Protein AF-A0A349QZC9-F1 (afdb_monomer)

pLDDT: mean 73.52, std 18.57, range [36.75, 97.38]

Nearest PDB structures (foldseek):
  8h11-assembly1_C  TM=6.383E-01  e=8.554E+00  Severe acute respiratory syndrome coronavirus
  8epq-assembly1_C  TM=6.426E-01  e=9.597E+00  Severe acute respiratory syndrome coronavirus 2
  7yd2-assembly1_B  TM=3.261E-01  e=9.597E+00  Hansschlegelia zhihuaiae

Secondary structure (DSSP, 8-state):
-----------------------------EEEEEEEEEE---TTSS-----SS----SSEEEEEEEEEEEEEETTEEEEEEEEESHHHHTTSSBP-SS-TT-TT-B--EEEEEEEEEEETTEEEEEEEEPPPBTTB-SSGGG------

Sequence (148 aa):
MKRLLTTIILSTFLIKTATCQEETKEKGIEISGSVDTYWKYDFQNKPNINTYFTEDNNSVSIGMVDLAVKKKFKKASFVGELSFGPRGQYRSIMNGDGQAGDDKNSFHIQNLYVGYDLTEKLNLTAGFMGTFVGFEVISPTYNFHYST

Structure (mmCIF, N/CA/C/O backbone):
data_AF-A0A349QZC9-F1
#
_entry.id   AF-A0A349QZC9-F1
#
loop_
_atom_site.group_PDB
_atom_site.id
_atom_site.type_symbol
_atom_site.label_atom_id
_atom_site.label_alt_id
_atom_site.label_comp_id
_atom_site.label_asym_id
_atom_site.label_entity_id
_atom_site.label_seq_id
_atom_site.pdbx_PDB_ins_code
_atom_site.Cartn_x
_atom_site.Cartn_y
_atom_site.Cartn_z
_atom_site.occupancy
_atom_site.B_iso_or_equiv
_atom_site.auth_seq_id
_atom_site.auth_comp_id
_atom_site.auth_asym_id
_atom_site.auth_atom_id
_atom_site.pdbx_PDB_model_num
ATOM 1 N N . MET A 1 1 ? 6.768 -24.172 -48.458 1.00 39.38 1 MET A N 1
ATOM 2 C CA . MET A 1 1 ? 7.251 -24.615 -47.131 1.00 39.38 1 MET A CA 1
ATOM 3 C C . MET A 1 1 ? 6.517 -23.820 -46.067 1.00 39.38 1 MET A C 1
ATOM 5 O O . MET A 1 1 ? 6.379 -22.615 -46.207 1.00 39.38 1 MET A O 1
ATOM 9 N N . LYS A 1 2 ? 5.955 -24.536 -45.094 1.00 42.03 2 LYS A N 1
ATOM 10 C CA . LYS A 1 2 ? 5.014 -24.080 -44.065 1.00 42.03 2 LYS A CA 1
ATOM 11 C C . LYS A 1 2 ? 5.686 -23.143 -43.054 1.00 42.03 2 LYS A C 1
ATOM 13 O O . LYS A 1 2 ? 6.729 -23.516 -42.533 1.00 42.03 2 LYS A O 1
ATOM 18 N N . ARG A 1 3 ? 5.046 -22.018 -42.727 1.00 41.22 3 ARG A N 1
ATOM 19 C CA . ARG A 1 3 ? 5.125 -21.311 -41.427 1.00 41.22 3 ARG A CA 1
ATOM 20 C C . ARG A 1 3 ? 3.794 -20.570 -41.220 1.00 41.22 3 ARG A C 1
ATOM 22 O O . ARG A 1 3 ? 3.690 -19.390 -41.506 1.00 41.22 3 ARG A O 1
ATOM 29 N N . LEU A 1 4 ? 2.665 -21.278 -41.176 1.00 41.16 4 LEU A N 1
ATOM 30 C CA . LEU A 1 4 ? 1.969 -21.681 -39.946 1.00 41.16 4 LEU A CA 1
ATOM 31 C C . LEU A 1 4 ? 2.326 -20.879 -38.676 1.00 41.16 4 LEU A C 1
ATOM 33 O O . LEU A 1 4 ? 3.422 -21.020 -38.149 1.00 41.16 4 LEU A O 1
ATOM 37 N N . LEU A 1 5 ? 1.296 -20.174 -38.195 1.00 44.56 5 LEU A N 1
ATOM 38 C CA . LEU A 1 5 ? 0.913 -19.920 -36.803 1.00 44.56 5 LEU A CA 1
ATOM 39 C C . LEU A 1 5 ? 1.845 -19.105 -35.895 1.00 44.56 5 LEU A C 1
ATOM 41 O O . LEU A 1 5 ? 2.785 -19.653 -35.334 1.00 44.56 5 LEU A O 1
ATOM 45 N N . THR A 1 6 ? 1.375 -17.900 -35.541 1.00 39.28 6 THR A N 1
ATOM 46 C CA . THR A 1 6 ? 1.304 -17.502 -34.122 1.00 39.28 6 THR A CA 1
ATOM 47 C C . THR A 1 6 ? 0.125 -16.549 -33.881 1.00 39.28 6 THR A C 1
ATOM 49 O O . THR A 1 6 ? 0.270 -15.333 -33.825 1.00 39.28 6 THR A O 1
ATOM 52 N N . THR A 1 7 ? -1.082 -17.102 -33.761 1.00 44.44 7 THR A N 1
ATOM 53 C CA . THR A 1 7 ? -2.233 -16.395 -33.180 1.00 44.44 7 THR A CA 1
ATOM 54 C C . THR A 1 7 ? -2.107 -16.505 -31.662 1.00 44.44 7 THR A C 1
ATOM 56 O O . THR A 1 7 ? -2.298 -17.586 -31.109 1.00 44.44 7 THR A O 1
ATOM 59 N N . ILE A 1 8 ? -1.734 -15.418 -30.985 1.00 47.91 8 ILE A N 1
ATOM 60 C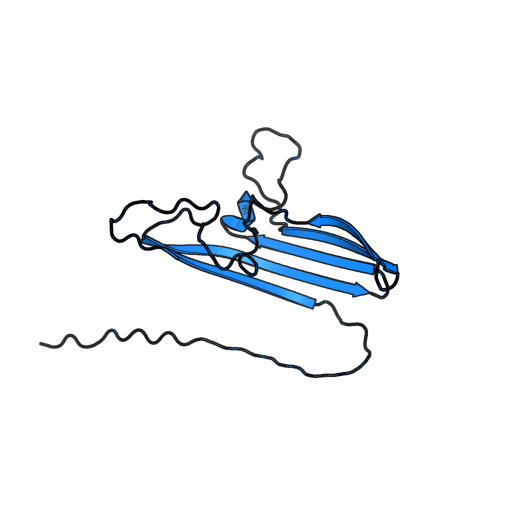 CA . ILE A 1 8 ? -1.702 -15.360 -29.517 1.00 47.91 8 ILE A CA 1
ATOM 61 C C . ILE A 1 8 ? -3.144 -15.176 -29.034 1.00 47.91 8 ILE A C 1
ATOM 63 O O . ILE A 1 8 ? -3.708 -14.088 -29.120 1.00 47.91 8 ILE A O 1
ATOM 67 N N . ILE A 1 9 ? -3.757 -16.264 -28.569 1.00 44.28 9 ILE A N 1
ATOM 68 C CA . ILE A 1 9 ? -5.040 -16.246 -27.861 1.00 44.28 9 ILE A CA 1
ATOM 69 C C . ILE A 1 9 ? -4.725 -15.968 -26.389 1.00 44.28 9 ILE A C 1
ATOM 71 O O . ILE A 1 9 ? -4.256 -16.847 -25.671 1.00 44.28 9 ILE A O 1
ATOM 75 N N . LEU A 1 10 ? -4.950 -14.730 -25.951 1.00 42.75 10 LEU A N 1
ATOM 76 C CA . LEU A 1 10 ? -4.861 -14.331 -24.548 1.00 42.75 10 LEU A CA 1
ATOM 77 C C . LEU A 1 10 ? -6.149 -14.772 -23.834 1.00 42.75 10 LEU A C 1
ATOM 79 O O . LEU A 1 10 ? -7.163 -14.079 -23.878 1.00 42.75 10 LEU A O 1
ATOM 83 N N . SER A 1 11 ? -6.140 -15.959 -23.226 1.00 41.97 11 SER A N 1
ATOM 84 C CA . SER A 1 11 ? -7.255 -16.444 -22.408 1.00 41.97 11 SER A CA 1
ATOM 85 C C . SER A 1 11 ? -7.275 -15.710 -21.064 1.00 41.97 11 SER A C 1
ATOM 87 O O . SER A 1 11 ? -6.425 -15.952 -20.207 1.00 41.97 11 SER A O 1
ATOM 89 N N . THR A 1 12 ? -8.241 -14.818 -20.865 1.00 41.16 12 THR A N 1
ATOM 90 C CA . THR A 1 12 ? -8.499 -14.173 -19.574 1.00 41.16 12 THR A CA 1
ATOM 91 C C . THR A 1 12 ? -9.175 -15.166 -18.627 1.00 41.16 12 THR A C 1
ATOM 93 O O . THR A 1 12 ? -10.295 -15.619 -18.855 1.00 41.16 12 THR A O 1
ATOM 96 N N . PHE A 1 13 ? -8.488 -15.529 -17.544 1.00 40.25 13 PHE A N 1
ATOM 97 C CA . PHE A 1 13 ? -9.056 -16.355 -16.481 1.00 40.25 13 PHE A CA 1
ATOM 98 C C . PHE A 1 13 ? -9.890 -15.452 -15.558 1.00 40.25 13 PHE A C 1
ATOM 100 O O . PHE A 1 13 ? -9.364 -14.810 -14.651 1.00 40.25 13 PHE A O 1
ATOM 107 N N . LEU A 1 14 ? -11.195 -15.336 -15.824 1.00 36.75 14 LEU A N 1
ATOM 108 C CA . LEU A 1 14 ? -12.128 -14.594 -14.971 1.00 36.75 14 LEU A CA 1
ATOM 109 C C . LEU A 1 14 ? -12.690 -15.534 -13.891 1.00 36.75 14 LEU A C 1
ATOM 111 O O . LEU A 1 14 ? -13.714 -16.184 -14.091 1.00 36.75 14 LEU A O 1
ATOM 115 N N . ILE A 1 15 ? -12.039 -15.612 -12.729 1.00 46.59 15 ILE A N 1
ATOM 116 C CA . ILE A 1 15 ? -12.645 -16.246 -11.548 1.00 46.59 15 ILE A CA 1
ATOM 117 C C . ILE A 1 15 ? -13.478 -15.178 -10.834 1.00 46.59 15 ILE A C 1
ATOM 119 O O . ILE A 1 15 ? -12.972 -14.427 -10.005 1.00 46.59 15 ILE A O 1
ATOM 123 N N . LYS A 1 16 ? -14.770 -15.087 -11.166 1.00 40.94 16 LYS A N 1
ATOM 124 C CA . LYS A 1 16 ? -15.750 -14.384 -10.326 1.00 40.94 16 LYS A CA 1
ATOM 125 C C . LYS A 1 16 ? -16.388 -15.388 -9.372 1.00 40.94 16 LYS A C 1
ATOM 127 O O . LYS A 1 16 ? -17.359 -16.049 -9.727 1.00 40.94 16 LYS A O 1
ATOM 132 N N . THR A 1 17 ? -15.883 -15.482 -8.148 1.00 43.12 17 THR A N 1
ATOM 133 C CA . THR A 1 17 ? -16.632 -16.081 -7.038 1.00 43.12 17 THR A CA 1
ATOM 134 C C . THR A 1 17 ? -17.535 -15.010 -6.431 1.00 43.12 17 THR A C 1
ATOM 136 O O . THR A 1 17 ? -17.143 -14.259 -5.543 1.00 43.12 17 THR A O 1
ATOM 139 N N . ALA A 1 18 ? -18.761 -14.903 -6.942 1.00 39.84 18 ALA A N 1
ATOM 140 C CA . ALA A 1 18 ? -19.810 -14.127 -6.291 1.00 39.84 18 ALA A CA 1
ATOM 141 C C . ALA A 1 18 ? -20.513 -15.023 -5.262 1.00 39.84 18 ALA A C 1
ATOM 143 O O . ALA A 1 18 ? -21.381 -15.816 -5.616 1.00 39.84 18 ALA A O 1
ATOM 144 N N . THR A 1 19 ? -20.146 -14.909 -3.986 1.00 40.94 19 THR A N 1
ATOM 145 C CA . THR A 1 19 ? -20.978 -15.420 -2.890 1.00 40.94 19 THR A CA 1
ATOM 146 C C . THR A 1 19 ? -21.887 -14.295 -2.418 1.00 40.94 19 THR A C 1
ATOM 148 O O . THR A 1 19 ? -21.460 -13.395 -1.696 1.00 40.94 19 THR A O 1
ATOM 151 N N . CYS A 1 20 ? -23.141 -14.325 -2.866 1.00 37.03 20 CYS A N 1
ATOM 152 C CA . CYS A 1 20 ? -24.210 -13.511 -2.305 1.00 37.03 20 CYS A CA 1
ATOM 153 C C . CYS A 1 20 ? -24.791 -14.260 -1.100 1.00 37.03 20 CYS A C 1
ATOM 155 O O . CYS A 1 20 ? -25.480 -15.263 -1.264 1.00 37.03 20 CYS A O 1
ATOM 157 N N . GLN A 1 21 ? -24.473 -13.794 0.105 1.00 38.12 21 GLN A N 1
ATOM 158 C CA . GLN A 1 21 ? -25.196 -14.139 1.325 1.00 38.12 21 GLN A CA 1
ATOM 159 C C . GLN A 1 21 ? -25.427 -12.847 2.108 1.00 38.12 21 GLN A C 1
ATOM 161 O O . GLN A 1 21 ? -24.513 -12.298 2.724 1.00 38.12 21 GLN A O 1
ATOM 166 N N . GLU A 1 22 ? -26.658 -12.346 2.033 1.00 46.97 22 GLU A N 1
ATOM 167 C CA . GLU A 1 22 ? -27.214 -11.417 3.010 1.00 46.97 22 GLU A CA 1
ATOM 168 C C . GLU A 1 22 ? -27.505 -12.194 4.292 1.00 46.97 22 GLU A C 1
ATOM 170 O O . GLU A 1 22 ? -28.488 -12.918 4.375 1.00 46.97 22 GLU A O 1
ATOM 175 N N . GLU A 1 23 ? -26.649 -12.042 5.296 1.00 42.00 23 GLU A N 1
ATOM 176 C CA . GLU A 1 23 ? -27.008 -12.262 6.693 1.00 42.00 23 GLU A CA 1
ATOM 177 C C . GLU A 1 23 ? -26.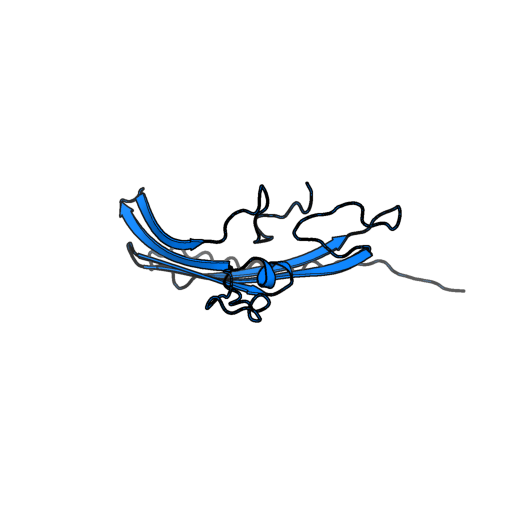161 -11.327 7.551 1.00 42.00 23 GLU A C 1
ATOM 179 O O . GLU A 1 23 ? -24.954 -11.189 7.347 1.00 42.00 23 GLU A O 1
ATOM 184 N N . THR A 1 24 ? -26.811 -10.689 8.519 1.00 48.09 24 THR A N 1
ATOM 185 C CA . THR A 1 24 ? -26.293 -9.758 9.530 1.00 48.09 24 THR A CA 1
ATOM 186 C C . THR A 1 24 ? -25.306 -10.440 10.491 1.00 48.09 24 THR A C 1
ATOM 188 O O . THR A 1 24 ? -25.493 -10.454 11.705 1.00 48.09 24 THR A O 1
ATOM 191 N N . LYS A 1 25 ? -24.254 -11.059 9.960 1.00 55.19 25 LYS A N 1
ATOM 192 C CA . LYS A 1 25 ? -23.091 -11.546 10.699 1.00 55.19 25 LYS A CA 1
ATOM 193 C C . LYS A 1 25 ? -21.994 -10.508 10.541 1.00 55.19 25 LYS A C 1
ATOM 195 O O . LYS A 1 25 ? -21.775 -9.997 9.444 1.00 55.19 25 LYS A O 1
ATOM 200 N N . GLU A 1 26 ? -21.327 -10.172 11.644 1.00 61.62 26 GLU A N 1
ATOM 201 C CA . GLU A 1 26 ? -20.110 -9.362 11.595 1.00 61.62 26 GLU A CA 1
ATOM 202 C C . GLU A 1 26 ? -19.208 -9.917 10.487 1.00 61.62 26 GLU A C 1
ATOM 204 O O . GLU A 1 26 ? -18.867 -11.103 10.502 1.00 61.62 26 GLU A O 1
ATOM 209 N N . LYS A 1 27 ? -18.892 -9.083 9.485 1.00 76.06 27 LYS A N 1
ATOM 210 C CA . LYS A 1 27 ? -18.051 -9.513 8.369 1.00 76.06 27 LYS A CA 1
ATOM 211 C C . LYS A 1 27 ? -16.746 -10.061 8.939 1.00 76.06 27 LYS A C 1
ATOM 213 O O . LYS A 1 27 ? -16.124 -9.447 9.810 1.00 76.06 27 LYS A O 1
ATOM 218 N N . GLY A 1 28 ? -16.372 -11.247 8.466 1.00 87.19 28 GLY A N 1
ATOM 219 C CA . GLY A 1 28 ? -15.116 -11.887 8.829 1.00 87.19 28 GLY A CA 1
ATOM 220 C C . GLY A 1 28 ? -13.907 -11.047 8.415 1.00 87.19 28 GLY A C 1
ATOM 221 O O . GLY A 1 28 ? -14.021 -9.915 7.949 1.00 87.19 28 GLY A O 1
ATOM 222 N N . ILE A 1 29 ? -12.717 -11.613 8.588 1.00 93.56 29 ILE A N 1
ATOM 223 C CA . ILE A 1 29 ? -11.510 -11.007 8.026 1.00 93.56 29 ILE A CA 1
ATOM 224 C C . ILE A 1 29 ? -11.668 -10.965 6.499 1.00 93.56 29 ILE A C 1
ATOM 226 O O . ILE A 1 29 ? -11.892 -12.000 5.874 1.00 93.56 29 ILE A O 1
ATOM 230 N N . GLU A 1 30 ? -11.565 -9.778 5.911 1.00 94.69 30 GLU A N 1
ATOM 231 C CA . GLU A 1 30 ? -11.543 -9.592 4.464 1.00 94.69 30 GLU A CA 1
ATOM 232 C C . GLU A 1 30 ? -10.084 -9.651 3.999 1.00 94.69 30 GLU A C 1
ATOM 234 O O . GLU A 1 30 ? -9.245 -8.872 4.456 1.00 94.69 30 GLU A O 1
ATOM 239 N N . ILE A 1 31 ? -9.790 -10.588 3.099 1.00 94.88 31 ILE A N 1
ATOM 240 C CA . ILE A 1 31 ? -8.482 -10.745 2.460 1.00 94.88 31 ILE A CA 1
ATOM 241 C C . ILE A 1 31 ? -8.635 -10.314 1.006 1.00 94.88 31 ILE A C 1
ATOM 243 O O . ILE A 1 31 ? -9.555 -10.744 0.312 1.00 94.88 31 ILE A O 1
ATOM 247 N N . SER A 1 32 ? -7.738 -9.455 0.551 1.00 92.50 32 SER A N 1
ATOM 248 C CA . SER A 1 32 ? -7.682 -8.960 -0.821 1.00 92.50 32 SER A CA 1
ATOM 249 C C . SER A 1 32 ? -6.231 -8.869 -1.265 1.00 92.50 32 SER A C 1
ATOM 251 O O . SER A 1 32 ? -5.329 -8.898 -0.437 1.00 92.50 32 SER A O 1
ATOM 253 N N . GLY A 1 33 ? -5.991 -8.772 -2.561 1.00 90.56 33 GLY A N 1
ATOM 254 C CA . GLY A 1 33 ? -4.643 -8.644 -3.088 1.00 90.56 33 GLY A CA 1
ATOM 255 C C . GLY A 1 33 ? -4.668 -8.204 -4.536 1.00 90.56 33 GLY A C 1
ATOM 256 O O . GLY A 1 33 ? -5.722 -8.222 -5.178 1.00 90.56 33 GLY A O 1
ATOM 257 N N . SER A 1 34 ? -3.510 -7.801 -5.037 1.00 88.38 34 SER A N 1
ATOM 258 C CA . SER A 1 34 ? -3.344 -7.376 -6.420 1.00 88.38 34 SER A CA 1
ATOM 259 C C . SER A 1 34 ? -2.021 -7.889 -6.976 1.00 88.38 34 SER A C 1
ATOM 261 O O . SER A 1 34 ? -1.087 -8.160 -6.226 1.00 88.38 34 SER A O 1
ATOM 263 N N . VAL A 1 35 ? -1.959 -8.077 -8.289 1.00 89.88 35 VAL A N 1
ATOM 264 C CA . VAL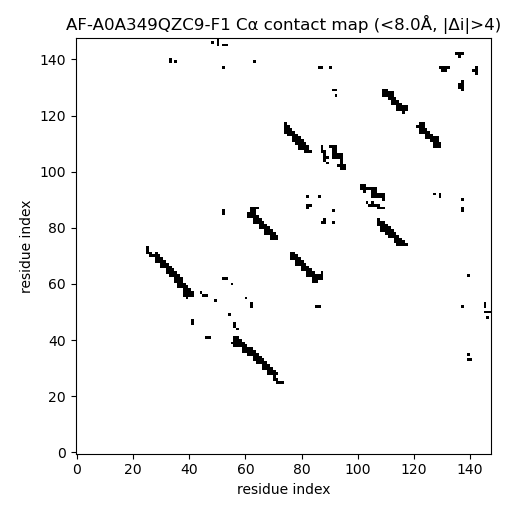 A 1 35 ? -0.720 -8.374 -9.007 1.00 89.88 35 VAL A CA 1
ATOM 265 C C . VAL A 1 35 ? -0.648 -7.401 -10.162 1.00 89.88 35 VAL A C 1
ATOM 267 O O . VAL A 1 35 ? -1.624 -7.230 -10.893 1.00 89.88 35 VAL A O 1
ATOM 270 N N . ASP A 1 36 ? 0.510 -6.785 -10.320 1.00 85.75 36 ASP A N 1
ATOM 271 C CA . ASP A 1 36 ? 0.763 -5.787 -11.331 1.00 85.75 36 ASP A CA 1
ATOM 272 C C . ASP A 1 36 ? 1.951 -6.166 -12.207 1.00 85.75 36 ASP A C 1
ATOM 274 O O . ASP A 1 36 ? 3.062 -6.448 -11.750 1.00 85.75 36 ASP A O 1
ATOM 278 N N . THR A 1 37 ? 1.673 -6.161 -13.503 1.00 86.12 37 THR A N 1
ATOM 279 C CA . THR A 1 37 ? 2.617 -6.467 -14.566 1.00 86.12 37 THR A CA 1
ATOM 280 C C . THR A 1 37 ? 2.335 -5.543 -15.733 1.00 86.12 37 THR A C 1
ATOM 282 O O . THR A 1 37 ? 1.171 -5.330 -16.079 1.00 86.12 37 THR A O 1
ATOM 285 N N . TYR A 1 38 ? 3.380 -5.051 -16.382 1.00 81.25 38 TYR A N 1
ATOM 286 C CA . TYR A 1 38 ? 3.260 -4.137 -17.508 1.00 81.25 38 TYR A CA 1
ATOM 287 C C . TYR A 1 38 ? 4.267 -4.483 -18.605 1.00 81.25 38 TYR A C 1
ATOM 289 O O . TYR A 1 38 ? 5.282 -5.140 -18.379 1.00 81.25 38 TYR A O 1
ATOM 297 N N . TRP A 1 39 ? 3.974 -4.025 -19.818 1.00 82.12 39 TRP A N 1
ATOM 298 C CA . TRP A 1 39 ? 4.919 -4.014 -20.927 1.00 82.12 39 TRP A CA 1
ATOM 299 C C . TRP A 1 39 ? 4.963 -2.603 -21.491 1.00 82.12 39 TRP A C 1
ATOM 301 O O . TRP A 1 39 ? 3.931 -2.041 -21.858 1.00 82.12 39 TRP A O 1
ATOM 311 N N . LYS A 1 40 ? 6.166 -2.036 -21.555 1.00 77.38 40 LYS A N 1
ATOM 312 C CA . LYS A 1 40 ? 6.416 -0.755 -22.211 1.00 77.38 40 LYS A CA 1
ATOM 313 C C . LYS A 1 40 ? 7.180 -1.001 -23.505 1.00 77.38 40 LYS A C 1
ATOM 315 O O . LYS A 1 40 ? 8.181 -1.714 -23.496 1.00 77.38 40 LYS A O 1
ATOM 320 N N . TYR A 1 41 ? 6.724 -0.398 -24.599 1.00 77.44 41 TYR A N 1
ATOM 321 C CA . TYR A 1 41 ? 7.421 -0.407 -25.881 1.00 77.44 41 TYR A CA 1
ATOM 322 C C . TYR A 1 41 ? 7.557 1.017 -26.411 1.00 77.44 41 TYR A C 1
ATOM 324 O O . TYR A 1 41 ? 6.564 1.739 -26.494 1.00 77.44 41 TYR A O 1
ATOM 332 N N . ASP A 1 42 ? 8.775 1.410 -26.772 1.00 74.88 42 ASP A N 1
ATOM 333 C CA . ASP A 1 42 ? 9.053 2.703 -27.393 1.00 74.88 42 ASP A CA 1
ATOM 334 C C . ASP A 1 42 ? 9.417 2.509 -28.872 1.00 74.88 42 ASP A C 1
ATOM 336 O O . ASP A 1 42 ? 10.373 1.807 -29.209 1.00 74.88 42 ASP A O 1
ATOM 340 N N . PHE A 1 43 ? 8.668 3.155 -29.771 1.00 80.06 43 PHE A N 1
ATOM 341 C CA . PHE A 1 43 ? 8.862 3.032 -31.222 1.00 80.06 43 PHE A CA 1
ATOM 342 C C . PHE A 1 43 ? 10.198 3.603 -31.721 1.00 80.06 43 PHE A C 1
ATOM 344 O O . PHE A 1 43 ? 10.636 3.264 -32.820 1.00 80.06 43 PHE A O 1
ATOM 351 N N . GLN A 1 44 ? 10.854 4.462 -30.939 1.00 80.00 44 GLN A N 1
ATOM 352 C CA . GLN A 1 44 ? 12.190 4.988 -31.220 1.00 80.00 44 GLN A CA 1
ATOM 353 C C . GLN A 1 44 ? 13.293 4.167 -30.524 1.00 80.00 44 GLN A C 1
ATOM 355 O O . GLN A 1 44 ? 14.470 4.511 -30.658 1.00 80.00 44 GLN A O 1
ATOM 360 N N . ASN A 1 45 ? 12.930 3.076 -29.830 1.00 72.44 45 ASN A N 1
ATOM 361 C CA . ASN A 1 45 ? 13.793 2.227 -29.006 1.00 72.44 45 ASN A CA 1
ATOM 362 C C . ASN A 1 45 ? 14.622 3.017 -27.979 1.00 72.44 45 ASN A C 1
ATOM 364 O O . ASN A 1 45 ? 15.797 2.714 -27.757 1.00 72.44 45 ASN A O 1
ATOM 368 N N . LYS A 1 46 ? 14.031 4.045 -27.363 1.00 72.44 46 LYS A N 1
ATOM 369 C CA . LYS A 1 46 ? 14.687 4.864 -26.332 1.00 72.44 46 LYS A CA 1
ATOM 370 C C . LYS A 1 46 ? 13.828 4.965 -25.065 1.00 72.44 46 LYS A C 1
ATOM 372 O O . LYS A 1 46 ? 12.607 4.894 -25.159 1.00 72.44 46 LYS A O 1
ATOM 377 N N . PRO A 1 47 ? 14.429 5.178 -23.879 1.00 68.69 47 PRO A N 1
ATOM 378 C CA . PRO A 1 47 ? 13.677 5.553 -22.685 1.00 68.69 47 PRO A CA 1
ATOM 379 C C . PRO A 1 47 ? 13.064 6.947 -22.897 1.00 68.69 47 PRO A C 1
ATOM 381 O O . PRO A 1 47 ? 13.786 7.941 -22.919 1.00 68.69 47 PRO A O 1
ATOM 384 N N . ASN A 1 48 ? 11.754 7.012 -23.124 1.00 65.06 48 ASN A N 1
ATOM 385 C CA . ASN A 1 48 ? 11.029 8.249 -23.455 1.00 65.06 48 ASN A CA 1
ATOM 386 C C . ASN A 1 48 ? 10.068 8.673 -22.332 1.00 65.06 48 ASN A C 1
ATOM 388 O O . ASN A 1 48 ? 9.973 9.850 -22.002 1.00 65.06 48 ASN A O 1
ATOM 392 N N . ILE A 1 49 ? 9.420 7.703 -21.681 1.00 65.25 49 ILE A N 1
ATOM 393 C CA . ILE A 1 49 ? 8.487 7.954 -20.579 1.00 65.25 49 ILE A CA 1
ATOM 394 C C . ILE A 1 49 ? 9.172 7.562 -19.268 1.00 65.25 49 ILE A C 1
ATOM 396 O O . ILE A 1 49 ? 9.275 6.372 -18.944 1.00 65.25 49 ILE A O 1
ATOM 400 N N . ASN A 1 50 ? 9.658 8.568 -18.539 1.00 63.25 50 ASN A N 1
ATOM 401 C CA . ASN A 1 50 ? 10.152 8.413 -17.173 1.00 63.25 50 ASN A CA 1
ATOM 402 C C . ASN A 1 50 ? 8.971 8.573 -16.211 1.00 63.25 50 ASN A C 1
ATOM 404 O O . ASN A 1 50 ? 8.501 9.689 -16.005 1.00 63.25 50 ASN A O 1
ATOM 408 N N . THR A 1 51 ? 8.506 7.473 -15.620 1.00 65.81 51 THR A N 1
ATOM 409 C CA . THR A 1 51 ? 7.576 7.510 -14.478 1.00 65.81 51 THR A CA 1
ATOM 410 C C . THR A 1 51 ? 8.293 7.026 -13.225 1.00 65.81 51 THR A C 1
ATOM 412 O O . THR A 1 51 ? 9.323 6.354 -13.316 1.00 65.81 51 THR A O 1
ATOM 415 N N . TYR A 1 52 ? 7.736 7.304 -12.047 1.00 64.25 52 TYR A N 1
ATOM 416 C CA . TYR A 1 52 ? 8.311 6.833 -10.783 1.00 64.25 52 TYR A CA 1
ATOM 417 C C . TYR A 1 52 ? 8.176 5.321 -10.553 1.00 64.25 52 TYR A C 1
ATOM 419 O O . TYR A 1 52 ? 8.732 4.816 -9.570 1.00 64.25 52 TYR A O 1
ATOM 427 N N . PHE A 1 53 ? 7.435 4.618 -11.421 1.00 65.44 53 PHE A N 1
ATOM 428 C CA . PHE A 1 53 ? 7.022 3.231 -11.210 1.00 65.44 53 PHE A CA 1
ATOM 429 C C . PHE A 1 53 ? 7.272 2.288 -12.401 1.00 65.44 53 PHE A C 1
ATOM 431 O O . PHE A 1 53 ? 7.098 1.078 -12.245 1.00 65.44 53 PHE A O 1
ATOM 438 N N . THR A 1 54 ? 7.673 2.802 -13.572 1.00 69.19 54 THR A N 1
ATOM 439 C CA . THR A 1 54 ? 7.973 2.002 -14.779 1.00 69.19 54 THR A CA 1
ATOM 440 C C . THR A 1 54 ? 9.353 2.312 -15.338 1.00 69.19 54 THR A C 1
ATOM 442 O O . THR A 1 54 ? 9.515 3.039 -16.321 1.00 69.19 54 THR A O 1
ATOM 445 N N . GLU A 1 55 ? 10.372 1.742 -14.704 1.00 70.00 55 GLU A N 1
ATOM 446 C CA . GLU A 1 55 ? 11.773 1.990 -15.057 1.00 70.00 55 GLU A CA 1
ATOM 447 C C . GLU A 1 55 ? 12.203 1.207 -16.314 1.00 70.00 55 GLU A C 1
ATOM 449 O O . GLU A 1 55 ? 12.961 1.716 -17.143 1.00 70.00 55 GLU A O 1
ATOM 454 N N . ASP A 1 56 ? 11.643 0.014 -16.527 1.00 71.88 56 ASP A N 1
ATOM 455 C CA . ASP A 1 56 ? 12.046 -0.873 -17.619 1.00 71.88 56 ASP A CA 1
ATOM 456 C C . ASP A 1 56 ? 11.431 -0.488 -18.975 1.00 71.88 56 ASP A C 1
ATOM 458 O O . ASP A 1 56 ? 10.270 -0.087 -19.060 1.00 71.88 56 ASP A O 1
ATOM 462 N N . ASN A 1 57 ? 12.190 -0.650 -20.067 1.00 72.12 57 ASN A N 1
ATOM 463 C CA . ASN A 1 57 ? 11.748 -0.375 -21.440 1.00 72.12 57 ASN A CA 1
ATOM 464 C C . ASN A 1 57 ? 11.918 -1.612 -22.329 1.00 72.12 57 ASN A C 1
ATOM 466 O O . ASN A 1 57 ? 12.912 -2.326 -22.225 1.00 72.12 57 ASN A O 1
ATOM 470 N N . ASN A 1 58 ? 10.986 -1.817 -23.262 1.00 74.19 58 ASN A N 1
ATOM 471 C CA . ASN A 1 58 ? 10.982 -2.926 -24.219 1.00 74.19 58 ASN A CA 1
ATOM 472 C C . ASN A 1 58 ? 11.012 -4.324 -23.565 1.00 74.19 58 ASN A C 1
ATOM 474 O O . ASN A 1 58 ? 11.473 -5.285 -24.179 1.00 74.19 58 ASN A O 1
ATOM 478 N N . SER A 1 59 ? 10.478 -4.456 -22.348 1.00 73.38 59 SER A N 1
ATOM 479 C CA . SER A 1 59 ? 10.428 -5.708 -21.585 1.00 73.38 59 SER A CA 1
ATOM 480 C C . SER A 1 59 ? 9.077 -5.917 -20.904 1.00 73.38 59 SER A C 1
ATOM 482 O O . SER A 1 59 ? 8.351 -4.966 -20.613 1.00 73.38 59 SER A O 1
ATOM 484 N N . VAL A 1 60 ? 8.755 -7.183 -20.636 1.00 79.00 60 VAL A N 1
ATOM 485 C CA . VAL A 1 60 ? 7.691 -7.549 -19.697 1.00 79.00 60 VAL A CA 1
ATOM 486 C C . VAL A 1 60 ? 8.250 -7.396 -18.290 1.00 79.00 60 VAL A C 1
ATOM 488 O O . VAL A 1 60 ? 9.261 -8.021 -17.967 1.00 79.00 60 VAL A O 1
ATOM 491 N N . SER A 1 61 ? 7.584 -6.593 -17.470 1.00 81.38 61 SER A N 1
ATOM 492 C CA . SER A 1 61 ? 8.040 -6.240 -16.130 1.00 81.38 61 SER A CA 1
ATOM 493 C C . SER A 1 61 ? 6.932 -6.438 -15.103 1.00 81.38 61 SER A C 1
ATOM 495 O O . SER A 1 61 ? 5.740 -6.376 -15.412 1.00 81.38 61 SER A O 1
ATOM 497 N N . ILE A 1 62 ? 7.340 -6.706 -13.867 1.00 83.81 62 ILE A N 1
ATOM 498 C CA . ILE A 1 62 ? 6.458 -6.869 -12.710 1.00 83.81 62 ILE A CA 1
ATOM 499 C C . ILE A 1 62 ? 6.623 -5.610 -11.863 1.00 83.81 62 ILE A C 1
ATOM 501 O O . ILE A 1 62 ? 7.747 -5.288 -11.480 1.00 83.81 62 ILE A O 1
ATOM 505 N N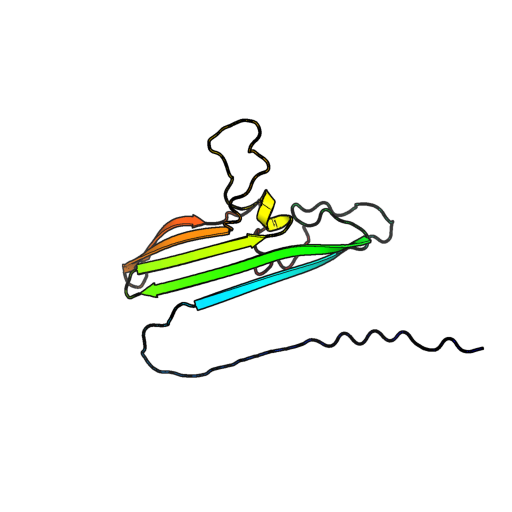 . GLY A 1 63 ? 5.539 -4.889 -11.581 1.00 81.69 63 GLY A N 1
ATOM 506 C CA . GLY A 1 63 ? 5.616 -3.691 -10.746 1.00 81.69 63 GLY A CA 1
ATOM 507 C C . GLY A 1 63 ? 5.452 -4.016 -9.266 1.00 81.69 63 GLY A C 1
ATOM 508 O O . GLY A 1 63 ? 6.302 -3.613 -8.467 1.00 81.69 63 GLY A O 1
ATOM 509 N N . MET A 1 64 ? 4.412 -4.773 -8.895 1.00 88.19 64 MET A N 1
ATOM 510 C CA . MET A 1 64 ? 4.247 -5.289 -7.530 1.00 88.19 64 MET A CA 1
ATOM 511 C C . MET A 1 64 ? 3.218 -6.414 -7.379 1.00 88.19 64 MET A C 1
ATOM 513 O O . MET A 1 64 ? 2.372 -6.636 -8.241 1.00 88.19 64 MET A O 1
ATOM 517 N N . VAL A 1 65 ? 3.281 -7.106 -6.245 1.00 90.56 65 VAL A N 1
ATOM 518 C CA . VAL A 1 65 ? 2.217 -7.956 -5.707 1.00 90.56 65 VAL A CA 1
ATOM 519 C C . VAL A 1 65 ? 1.843 -7.466 -4.314 1.00 90.56 65 VAL A C 1
ATOM 521 O O . VAL A 1 65 ? 2.726 -7.214 -3.494 1.00 90.56 65 VAL A O 1
ATOM 524 N N . ASP A 1 66 ? 0.540 -7.387 -4.054 1.00 91.69 66 ASP A N 1
ATOM 525 C CA . ASP A 1 66 ? -0.026 -6.915 -2.795 1.00 91.69 66 ASP A CA 1
ATOM 526 C C . ASP A 1 66 ? -0.910 -7.967 -2.141 1.00 91.69 66 ASP A C 1
ATOM 528 O O . ASP A 1 66 ? -1.689 -8.655 -2.809 1.00 91.69 66 ASP A O 1
ATOM 532 N N . LEU A 1 67 ? -0.853 -8.025 -0.812 1.00 94.19 67 LEU A N 1
ATOM 533 C CA . LEU A 1 67 ? -1.777 -8.782 0.022 1.00 94.19 67 LEU A CA 1
ATOM 534 C C . LEU A 1 67 ? -2.259 -7.903 1.178 1.00 94.19 67 LEU A C 1
ATOM 536 O O . LEU A 1 67 ? -1.489 -7.555 2.069 1.00 94.19 67 LEU A O 1
ATOM 540 N N . ALA A 1 68 ? -3.548 -7.585 1.181 1.00 93.62 68 ALA A N 1
ATOM 541 C CA . ALA A 1 68 ? -4.219 -6.789 2.195 1.00 93.62 68 ALA A CA 1
ATOM 542 C C . ALA A 1 68 ? -5.178 -7.635 3.033 1.00 93.62 68 ALA A C 1
ATOM 544 O O . ALA A 1 68 ? -6.004 -8.392 2.520 1.00 93.62 68 ALA A O 1
ATOM 545 N N . VAL A 1 69 ? -5.116 -7.429 4.341 1.00 96.00 69 VAL A N 1
ATOM 546 C CA . VAL A 1 69 ? -6.022 -7.982 5.337 1.00 96.00 69 VAL A CA 1
ATOM 547 C C . VAL A 1 69 ? -6.695 -6.825 6.053 1.00 96.00 69 VAL A C 1
ATOM 549 O O . VAL A 1 69 ? -6.030 -5.941 6.596 1.00 96.00 69 VAL A O 1
ATOM 552 N N . LYS A 1 70 ? -8.023 -6.837 6.096 1.00 94.62 70 LYS A N 1
ATOM 553 C CA . LYS A 1 70 ? -8.797 -5.861 6.859 1.00 94.62 70 LYS A CA 1
ATOM 554 C C . LYS A 1 70 ? -9.891 -6.541 7.661 1.00 94.62 70 LYS A C 1
ATOM 556 O O . LYS A 1 70 ? -10.463 -7.551 7.256 1.00 94.62 70 LYS A O 1
ATOM 561 N N . LYS A 1 71 ? -10.221 -5.956 8.802 1.00 94.62 71 LYS A N 1
ATOM 562 C CA . LYS A 1 71 ? -11.377 -6.370 9.597 1.00 94.62 71 LYS A CA 1
ATOM 563 C C . LYS A 1 71 ? -11.979 -5.152 10.258 1.00 94.62 71 LYS A C 1
ATOM 565 O O . LYS A 1 71 ? -11.255 -4.306 10.778 1.00 94.62 71 LYS A O 1
ATOM 570 N N . LYS A 1 72 ? -13.305 -5.108 10.296 1.00 93.25 72 LYS A N 1
ATOM 571 C CA . LYS A 1 72 ? -14.058 -4.185 11.138 1.00 93.25 72 LYS A CA 1
ATOM 572 C C . LYS A 1 72 ? -14.809 -4.990 12.186 1.00 93.25 72 LYS A C 1
ATOM 574 O O . LYS A 1 72 ? -15.537 -5.918 11.854 1.00 93.25 72 LYS A O 1
ATOM 579 N N . PHE A 1 73 ? -14.608 -4.644 13.447 1.00 91.25 73 PHE A N 1
ATOM 580 C CA . PHE A 1 73 ? -15.305 -5.220 14.585 1.00 91.25 73 PHE A CA 1
ATOM 581 C C . PHE A 1 73 ? -15.965 -4.093 15.373 1.00 91.25 73 PHE A C 1
ATOM 583 O O . PHE A 1 73 ? -15.299 -3.299 16.043 1.00 91.25 73 PHE A O 1
ATOM 590 N N . LYS A 1 74 ? -17.296 -4.020 15.284 1.00 91.38 74 LYS A N 1
ATOM 591 C CA . LYS A 1 74 ? -18.092 -2.921 15.842 1.00 91.38 74 LYS A CA 1
ATOM 592 C C . LYS A 1 74 ? -17.554 -1.569 15.344 1.00 91.38 74 LYS A C 1
ATOM 594 O O . LYS A 1 74 ? -17.606 -1.297 14.148 1.00 91.38 74 LYS A O 1
ATOM 599 N N . LYS A 1 75 ? -17.024 -0.747 16.254 1.00 94.38 75 LYS A N 1
ATOM 600 C CA . LYS A 1 75 ? -16.450 0.573 15.964 1.00 94.38 75 LYS A CA 1
ATOM 601 C C . LYS A 1 75 ? -14.964 0.533 15.617 1.00 94.38 75 LYS A C 1
ATOM 603 O O . LYS A 1 75 ? -14.471 1.502 15.063 1.00 94.38 75 LYS A O 1
ATOM 608 N N . ALA A 1 76 ? -14.250 -0.543 15.944 1.00 95.81 76 ALA A N 1
ATOM 609 C CA . ALA A 1 76 ? -12.820 -0.655 15.689 1.00 95.81 76 ALA A CA 1
ATOM 610 C C . ALA A 1 76 ? -12.555 -1.346 14.346 1.00 95.81 76 ALA A C 1
ATOM 612 O O . ALA A 1 76 ? -13.273 -2.266 13.953 1.00 95.81 76 ALA A O 1
ATOM 613 N N . SER A 1 77 ? -11.494 -0.952 13.656 1.00 95.62 77 SER A N 1
ATOM 614 C CA . SER A 1 77 ? -11.028 -1.609 12.437 1.00 95.62 77 SER A CA 1
ATOM 615 C C . SER A 1 77 ? -9.512 -1.662 12.376 1.00 95.62 77 SER A C 1
ATOM 617 O O . SER A 1 77 ? -8.834 -0.843 12.991 1.00 95.62 77 SER A O 1
ATOM 619 N N . PHE A 1 78 ? -8.979 -2.594 11.595 1.00 96.25 78 PHE A N 1
ATOM 620 C CA . PHE A 1 78 ? -7.573 -2.589 11.208 1.00 96.25 78 PHE A CA 1
ATOM 621 C C . PHE A 1 78 ? -7.424 -2.882 9.719 1.00 96.25 78 PHE A C 1
ATOM 623 O O . PHE A 1 78 ? -8.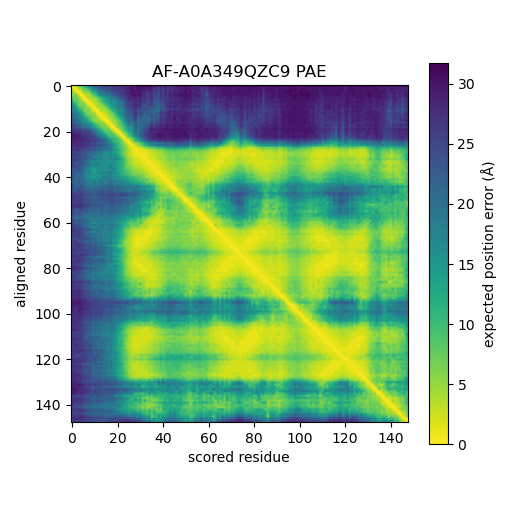271 -3.559 9.124 1.00 96.25 78 PHE A O 1
ATOM 630 N N . VAL A 1 79 ? -6.326 -2.389 9.158 1.00 95.50 79 VAL A N 1
ATOM 631 C CA . VAL A 1 79 ? -5.847 -2.692 7.812 1.00 95.50 79 VAL A CA 1
ATOM 632 C C . VAL A 1 79 ? -4.353 -2.972 7.899 1.00 95.50 79 VAL A C 1
ATOM 634 O O . VAL A 1 79 ? -3.609 -2.186 8.482 1.00 95.50 79 VAL A O 1
ATOM 637 N N . GLY A 1 80 ? -3.934 -4.096 7.330 1.00 94.69 80 GLY A N 1
ATOM 638 C CA . GLY A 1 80 ? -2.535 -4.442 7.113 1.00 94.69 80 GLY A CA 1
ATOM 639 C C . GLY A 1 80 ? -2.359 -4.903 5.675 1.00 94.69 80 GLY A C 1
ATOM 640 O O . GLY A 1 80 ? -3.042 -5.826 5.244 1.00 94.69 80 GLY A O 1
ATOM 641 N N . GLU A 1 81 ? -1.473 -4.259 4.933 1.00 93.38 81 GLU A N 1
ATOM 642 C CA . GLU A 1 81 ? -1.197 -4.551 3.531 1.00 93.38 81 GLU A CA 1
ATOM 643 C C . GLU A 1 81 ? 0.300 -4.678 3.317 1.00 93.38 81 GLU A C 1
ATOM 645 O O . GLU A 1 81 ? 1.064 -3.785 3.694 1.00 93.38 81 GLU A O 1
ATOM 650 N N . LEU A 1 82 ? 0.694 -5.799 2.718 1.00 92.81 82 LEU A N 1
ATOM 651 C CA . LEU A 1 82 ? 2.071 -6.097 2.368 1.00 92.81 82 LEU A CA 1
ATOM 652 C C . LEU A 1 82 ? 2.267 -5.978 0.861 1.00 92.81 82 LEU A C 1
ATOM 654 O O . LEU A 1 82 ? 1.441 -6.501 0.115 1.00 92.81 82 LEU A O 1
ATOM 658 N N . SER A 1 83 ? 3.362 -5.344 0.440 1.00 90.31 83 SER A N 1
ATOM 659 C CA . SER A 1 83 ? 3.689 -5.093 -0.965 1.00 90.31 83 SER A CA 1
ATOM 660 C C . SER A 1 83 ? 5.115 -5.521 -1.322 1.00 90.31 83 SER A C 1
ATOM 662 O O . SER A 1 83 ? 6.102 -5.117 -0.701 1.00 90.31 83 SER A O 1
ATOM 664 N N . PHE A 1 84 ? 5.244 -6.327 -2.375 1.00 89.25 84 PHE A N 1
ATOM 665 C CA . PHE A 1 84 ? 6.528 -6.828 -2.880 1.00 89.25 84 PHE A CA 1
ATOM 666 C C . PHE A 1 84 ? 6.718 -6.482 -4.354 1.00 89.25 84 PHE A C 1
ATOM 668 O O . PHE A 1 84 ? 5.750 -6.373 -5.095 1.00 89.25 84 PHE A O 1
ATOM 675 N N . GLY A 1 85 ? 7.970 -6.353 -4.792 1.00 87.00 85 GLY A N 1
ATOM 676 C CA . GLY A 1 85 ? 8.341 -5.924 -6.148 1.00 87.00 85 GLY A CA 1
ATOM 677 C C . GLY A 1 85 ? 8.934 -4.511 -6.171 1.00 87.00 85 GLY A C 1
ATOM 678 O O . GLY A 1 85 ? 8.971 -3.862 -5.123 1.00 87.00 85 GLY A O 1
ATOM 679 N N . PRO A 1 86 ? 9.409 -4.021 -7.332 1.00 81.38 86 PRO A N 1
ATOM 680 C CA . PRO A 1 86 ? 10.080 -2.722 -7.440 1.00 81.38 86 PRO A CA 1
ATOM 681 C C . PRO A 1 86 ? 9.277 -1.563 -6.836 1.00 81.38 86 PRO A C 1
ATOM 683 O O . PRO A 1 86 ? 9.826 -0.740 -6.105 1.00 81.38 86 PRO A O 1
ATOM 686 N N . ARG A 1 87 ? 7.957 -1.524 -7.061 1.00 79.56 87 ARG A N 1
ATOM 687 C CA . ARG A 1 87 ? 7.097 -0.478 -6.488 1.00 79.56 87 ARG A CA 1
ATOM 688 C C . ARG A 1 87 ? 6.927 -0.640 -4.975 1.00 79.56 87 ARG A C 1
ATOM 690 O O . ARG A 1 87 ? 7.016 0.346 -4.255 1.00 79.56 87 ARG A O 1
ATOM 697 N N . GLY A 1 88 ? 6.717 -1.868 -4.496 1.00 79.25 88 GLY A N 1
ATOM 698 C CA . GLY A 1 88 ? 6.530 -2.154 -3.070 1.00 79.25 88 GLY A CA 1
ATOM 699 C C . GLY A 1 88 ? 7.796 -1.902 -2.249 1.00 79.25 88 GLY A C 1
ATOM 700 O O . GLY A 1 88 ? 7.764 -1.170 -1.270 1.00 79.25 88 GLY A O 1
ATOM 701 N N . GLN A 1 89 ? 8.942 -2.428 -2.684 1.00 81.25 89 GLN A N 1
ATOM 702 C CA . GLN A 1 89 ? 10.196 -2.372 -1.927 1.00 81.25 89 GLN A CA 1
ATOM 703 C C . GLN A 1 89 ? 10.696 -0.943 -1.688 1.00 81.25 89 GLN A C 1
ATOM 705 O O . GLN A 1 89 ? 11.127 -0.624 -0.584 1.00 81.25 89 GLN A O 1
ATOM 710 N N . TYR A 1 90 ? 10.635 -0.080 -2.704 1.00 75.25 90 TYR A N 1
ATOM 711 C CA . TYR A 1 90 ? 11.229 1.259 -2.637 1.00 75.25 90 TYR A CA 1
ATOM 712 C C . TYR A 1 90 ? 10.233 2.370 -2.297 1.00 75.25 90 TYR A C 1
ATOM 714 O O . TYR A 1 90 ? 10.605 3.546 -2.341 1.00 75.25 90 TYR A O 1
ATOM 722 N N . ARG A 1 91 ? 8.962 2.031 -2.048 1.00 74.94 91 ARG A N 1
ATOM 723 C CA . ARG A 1 91 ? 7.895 3.006 -1.766 1.00 74.94 91 ARG A CA 1
ATOM 724 C C . ARG A 1 91 ? 6.957 2.576 -0.629 1.00 74.94 91 ARG A C 1
ATOM 726 O O . ARG A 1 91 ? 6.036 3.316 -0.308 1.00 74.94 91 ARG A O 1
ATOM 733 N N . SER A 1 92 ? 7.179 1.421 -0.003 1.00 77.38 92 SER A N 1
ATOM 734 C CA . SER A 1 92 ? 6.549 1.052 1.270 1.00 77.38 92 SER A CA 1
ATOM 735 C C . SER A 1 92 ? 7.023 1.956 2.412 1.00 77.38 92 SER A C 1
ATOM 737 O O . SER A 1 92 ? 7.869 2.833 2.221 1.00 77.38 92 SER A O 1
ATOM 739 N N . ILE A 1 93 ? 6.538 1.700 3.631 1.00 79.00 93 ILE A N 1
ATOM 740 C CA . ILE A 1 93 ? 7.137 2.283 4.835 1.00 79.00 93 ILE A CA 1
ATOM 741 C C . ILE A 1 93 ? 8.667 2.125 4.787 1.00 79.00 93 ILE A C 1
ATOM 743 O O . ILE A 1 93 ? 9.183 1.042 4.484 1.00 79.00 93 ILE A O 1
ATOM 747 N N . MET A 1 94 ? 9.379 3.227 5.028 1.00 71.00 94 MET A N 1
ATOM 748 C CA . MET A 1 94 ? 10.837 3.227 5.044 1.00 71.00 94 MET A CA 1
ATOM 749 C C . MET A 1 94 ? 11.318 2.345 6.189 1.00 71.00 94 MET A C 1
ATOM 751 O O . MET A 1 94 ? 10.808 2.433 7.310 1.00 71.00 94 MET A O 1
ATOM 755 N N . ASN A 1 95 ? 12.299 1.493 5.910 1.00 70.44 95 ASN A N 1
ATOM 756 C CA . ASN A 1 95 ? 13.061 0.889 6.979 1.00 70.44 95 ASN A CA 1
ATOM 757 C C . ASN A 1 95 ? 14.072 1.939 7.460 1.00 70.44 95 ASN A C 1
ATOM 759 O O . ASN A 1 95 ? 14.635 2.703 6.682 1.00 70.44 95 ASN A O 1
ATOM 763 N N . GLY A 1 96 ? 14.256 2.037 8.760 1.00 58.75 96 GLY A N 1
ATOM 764 C CA . GLY A 1 96 ? 15.187 3.012 9.285 1.00 58.75 96 GLY A CA 1
ATOM 765 C C . GLY A 1 96 ? 15.157 2.978 10.788 1.00 58.75 96 GLY A C 1
ATOM 766 O O . GLY A 1 96 ? 14.375 3.682 11.416 1.00 58.75 96 GLY A O 1
ATOM 767 N N . ASP A 1 97 ? 16.053 2.187 11.360 1.00 66.12 97 ASP A N 1
ATOM 768 C CA . ASP A 1 97 ? 16.603 2.489 12.680 1.00 66.12 97 ASP A CA 1
ATOM 769 C C . ASP A 1 97 ? 17.527 3.733 12.636 1.00 66.12 97 ASP A C 1
ATOM 771 O O . ASP A 1 97 ? 18.055 4.156 13.663 1.00 66.12 97 ASP A O 1
ATOM 775 N N . GLY A 1 98 ? 17.695 4.335 11.449 1.00 63.94 98 GLY A N 1
ATOM 776 C CA . GLY A 1 98 ? 18.496 5.526 11.188 1.00 63.94 98 GLY A CA 1
ATOM 777 C C . GLY A 1 98 ? 19.954 5.224 10.840 1.00 63.94 98 GLY A C 1
ATOM 778 O O . GLY A 1 98 ? 20.747 6.164 10.769 1.00 63.94 98 GLY A O 1
ATOM 779 N N . GLN A 1 99 ? 20.327 3.954 10.646 1.00 73.81 99 GLN A N 1
ATOM 780 C CA . GLN A 1 99 ? 21.702 3.565 10.345 1.00 73.81 99 GLN A CA 1
ATOM 781 C C . GLN A 1 99 ? 22.013 3.626 8.850 1.00 73.81 99 GLN A C 1
ATOM 783 O O . GLN A 1 99 ? 21.345 3.018 8.015 1.00 73.81 99 GLN A O 1
ATOM 788 N N . ALA A 1 100 ? 23.102 4.323 8.522 1.00 66.56 100 ALA A N 1
ATOM 789 C CA . ALA A 1 100 ? 23.626 4.379 7.166 1.00 66.56 100 ALA A CA 1
ATOM 790 C C . ALA A 1 100 ? 24.089 2.979 6.726 1.00 66.56 100 ALA A C 1
ATOM 792 O O . ALA A 1 100 ? 25.057 2.437 7.260 1.00 66.56 100 ALA A O 1
ATOM 793 N N . GLY A 1 101 ? 23.394 2.400 5.747 1.00 70.88 101 GLY A N 1
ATOM 794 C CA . GLY A 1 101 ? 23.636 1.039 5.248 1.00 70.88 101 GLY A CA 1
ATOM 795 C C . GLY A 1 101 ? 22.364 0.205 5.132 1.00 70.88 101 GLY A C 1
ATOM 796 O O . GLY A 1 101 ? 22.277 -0.653 4.251 1.00 70.88 101 GLY A O 1
ATOM 797 N N . ASP A 1 102 ? 21.356 0.536 5.935 1.00 71.81 102 ASP A N 1
ATOM 798 C CA . ASP A 1 102 ? 20.070 -0.149 5.931 1.00 71.81 102 ASP A CA 1
ATOM 799 C C . ASP A 1 102 ? 19.067 0.482 4.957 1.00 71.81 102 ASP A C 1
ATOM 801 O O . ASP A 1 102 ? 18.041 -0.127 4.696 1.00 71.81 102 ASP A O 1
ATOM 805 N N . ASP A 1 103 ? 19.391 1.612 4.320 1.00 67.00 103 ASP A N 1
ATOM 806 C CA . ASP A 1 103 ? 18.525 2.399 3.415 1.00 67.00 103 ASP A CA 1
ATOM 807 C C . ASP A 1 103 ? 17.912 1.625 2.226 1.00 67.00 103 ASP A C 1
ATOM 809 O O . ASP A 1 103 ? 17.051 2.137 1.509 1.00 67.00 103 ASP A O 1
ATOM 813 N N . LYS A 1 104 ? 18.404 0.411 1.948 1.00 70.00 104 LYS A N 1
ATOM 814 C CA . LYS A 1 104 ? 17.912 -0.467 0.871 1.00 70.00 104 LYS A CA 1
ATOM 815 C C . LYS A 1 104 ? 16.985 -1.579 1.354 1.00 70.00 104 LYS A C 1
ATOM 817 O O . LYS A 1 104 ? 16.50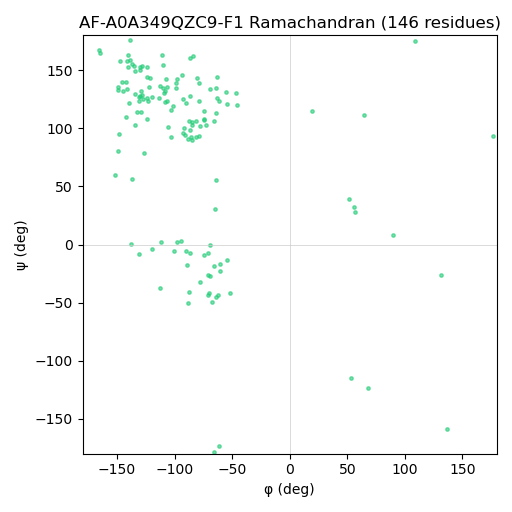0 -2.352 0.524 1.00 70.00 104 LYS A O 1
ATOM 822 N N . ASN A 1 105 ? 16.802 -1.720 2.658 1.00 74.88 105 ASN A N 1
ATOM 823 C CA . ASN A 1 105 ? 15.921 -2.719 3.238 1.00 74.88 105 ASN A CA 1
ATOM 824 C C . ASN A 1 105 ? 14.476 -2.170 3.241 1.00 74.88 105 ASN A C 1
ATOM 826 O O . ASN A 1 105 ? 14.211 -1.005 2.960 1.00 74.88 105 ASN A O 1
ATOM 830 N N . SER A 1 106 ? 13.494 -3.043 3.389 1.00 81.38 106 SER A N 1
ATOM 831 C CA . SER A 1 106 ? 12.085 -2.692 3.288 1.00 81.38 106 SER A CA 1
ATOM 832 C C . SER A 1 106 ? 11.296 -3.603 4.203 1.00 81.38 106 SER A C 1
ATOM 834 O O . SER A 1 106 ? 11.458 -4.822 4.183 1.00 81.38 106 SER A O 1
ATOM 836 N N . PHE A 1 107 ? 10.398 -3.018 4.993 1.00 85.12 107 PHE A N 1
ATOM 837 C CA . PHE A 1 107 ? 9.432 -3.813 5.746 1.00 85.12 107 PHE A CA 1
ATOM 838 C C . PHE A 1 107 ? 8.322 -4.375 4.853 1.00 85.12 107 PHE A C 1
ATOM 840 O O . PHE A 1 107 ? 7.533 -5.189 5.327 1.00 85.12 107 PHE A O 1
ATOM 847 N N . HIS A 1 108 ? 8.248 -3.950 3.584 1.00 88.62 108 HIS A N 1
ATOM 848 C CA . HIS A 1 108 ? 7.214 -4.356 2.635 1.00 88.62 108 HIS A CA 1
ATOM 849 C C . HIS A 1 108 ? 5.795 -4.076 3.139 1.00 88.62 108 HIS A C 1
ATOM 851 O O . HIS A 1 108 ? 4.872 -4.819 2.835 1.00 88.62 108 HIS A O 1
ATOM 857 N N . ILE A 1 109 ? 5.608 -3.012 3.928 1.00 89.12 109 ILE A N 1
ATOM 858 C CA . ILE A 1 109 ? 4.301 -2.601 4.457 1.00 89.12 109 ILE A CA 1
ATOM 859 C C . ILE A 1 109 ? 3.793 -1.403 3.657 1.00 89.12 109 ILE A C 1
ATOM 861 O O . ILE A 1 109 ? 4.365 -0.311 3.710 1.00 89.12 109 ILE A O 1
ATOM 865 N N . GLN A 1 110 ? 2.684 -1.605 2.953 1.00 88.25 110 GLN A N 1
ATOM 866 C CA . GLN A 1 110 ? 2.030 -0.589 2.136 1.00 88.25 110 GLN A CA 1
ATOM 867 C C . GLN A 1 110 ? 1.031 0.247 2.939 1.00 88.25 110 GLN A C 1
ATOM 869 O O . GLN A 1 110 ? 0.953 1.461 2.771 1.00 88.25 110 GLN A O 1
ATOM 874 N N . ASN A 1 111 ? 0.277 -0.408 3.821 1.00 90.50 111 ASN A N 1
ATOM 875 C CA . ASN A 1 111 ? -0.668 0.208 4.743 1.00 90.50 111 ASN A CA 1
ATOM 876 C C . ASN A 1 111 ? -0.657 -0.587 6.050 1.00 90.50 111 ASN A C 1
ATOM 878 O O . ASN A 1 111 ? -0.758 -1.811 6.034 1.00 90.50 111 ASN A O 1
ATOM 882 N N . LEU A 1 112 ? -0.553 0.093 7.185 1.00 93.38 112 LEU A N 1
ATOM 883 C CA . LEU A 1 112 ? -0.682 -0.517 8.503 1.00 93.38 112 LEU A CA 1
ATOM 884 C C . LEU A 1 112 ? -1.291 0.495 9.460 1.00 93.38 112 LEU A C 1
ATOM 886 O O . LEU A 1 112 ? -0.590 1.330 10.033 1.00 93.38 112 LEU A O 1
ATOM 890 N N . TYR A 1 113 ? -2.604 0.428 9.629 1.00 94.88 113 TYR A N 1
ATOM 891 C CA . TYR A 1 113 ? -3.319 1.364 10.482 1.00 94.88 113 TYR A CA 1
ATOM 892 C C . TYR A 1 113 ? -4.525 0.722 11.154 1.00 94.88 113 TYR A C 1
ATOM 894 O O . TYR A 1 113 ? -5.087 -0.281 10.704 1.00 94.88 113 TYR A O 1
ATOM 902 N N . VAL A 1 114 ? -4.934 1.344 12.251 1.00 96.75 114 VAL A N 1
ATOM 903 C CA . VAL A 1 114 ? -6.183 1.055 12.949 1.00 96.75 114 VAL A CA 1
ATOM 904 C C . VAL A 1 114 ? -7.146 2.220 12.776 1.00 96.75 114 VAL A C 1
ATOM 906 O O . VAL A 1 114 ? -6.733 3.356 12.547 1.00 96.75 114 VAL A O 1
ATOM 909 N N . GLY A 1 115 ? -8.437 1.932 12.873 1.00 96.69 115 GLY A N 1
ATOM 910 C CA . GLY A 1 115 ? -9.509 2.915 12.814 1.00 96.69 115 GLY A CA 1
ATOM 911 C C . GLY A 1 115 ? -10.478 2.740 13.976 1.00 96.69 115 GLY A C 1
ATOM 912 O O . GLY A 1 115 ? -10.672 1.624 14.464 1.00 96.69 115 GLY A O 1
ATOM 913 N N . TYR A 1 116 ? -11.100 3.832 14.406 1.00 96.94 116 TYR A N 1
ATOM 914 C CA . TYR A 1 116 ? -12.172 3.818 15.392 1.00 96.94 116 TYR A CA 1
ATOM 915 C C . TYR A 1 116 ? -13.282 4.810 15.028 1.00 96.94 116 TYR A C 1
ATOM 917 O O . TYR A 1 116 ? -13.048 6.013 14.917 1.00 96.94 116 TYR A O 1
ATOM 925 N N . ASP A 1 117 ? -14.508 4.316 14.872 1.00 97.38 117 ASP A N 1
ATOM 926 C CA . ASP A 1 117 ? -15.688 5.136 14.594 1.00 97.38 117 ASP A CA 1
ATOM 927 C C . ASP A 1 117 ? -16.134 5.881 15.860 1.00 97.38 117 ASP A C 1
ATOM 929 O O . ASP A 1 117 ? -16.719 5.302 16.784 1.00 97.38 117 ASP A O 1
ATOM 933 N N . LEU A 1 118 ? -15.896 7.192 15.899 1.00 96.44 118 LEU A N 1
ATOM 934 C CA . LEU A 1 118 ? -16.432 8.069 16.943 1.00 96.44 118 LEU A CA 1
ATOM 935 C C . LEU A 1 118 ? -17.950 8.221 16.773 1.00 96.44 118 LEU A C 1
ATOM 937 O O . LEU A 1 118 ? -18.705 8.125 17.744 1.00 96.44 118 LEU A O 1
ATOM 941 N N . THR A 1 119 ? -18.395 8.380 15.526 1.00 94.00 119 THR A N 1
ATOM 942 C CA . THR A 1 119 ? -19.807 8.416 15.115 1.00 94.00 119 THR A CA 1
ATOM 943 C C . THR A 1 119 ? -19.991 7.623 13.818 1.00 94.00 119 THR A C 1
ATOM 945 O O . THR A 1 119 ? -19.015 7.191 13.215 1.00 94.00 119 THR A O 1
ATOM 948 N N . GLU A 1 120 ? -21.228 7.468 13.336 1.00 90.00 120 GLU A N 1
ATOM 949 C CA . GLU A 1 120 ? -21.503 6.821 12.037 1.00 90.00 120 GLU A CA 1
ATOM 950 C C . GLU A 1 120 ? -20.866 7.542 10.836 1.00 90.00 120 GLU A C 1
ATOM 952 O O . GLU A 1 120 ? -20.759 6.966 9.756 1.00 90.00 120 GLU A O 1
ATOM 957 N N . LYS A 1 121 ? -20.450 8.803 11.010 1.00 92.94 121 LYS A N 1
ATOM 958 C CA . LYS A 1 121 ? -19.878 9.646 9.950 1.00 92.94 121 LYS A CA 1
ATOM 959 C C . LYS A 1 121 ? -18.450 10.108 10.234 1.00 92.94 121 LYS A C 1
ATOM 961 O O . LYS A 1 121 ? -17.864 10.784 9.396 1.00 92.94 121 LYS A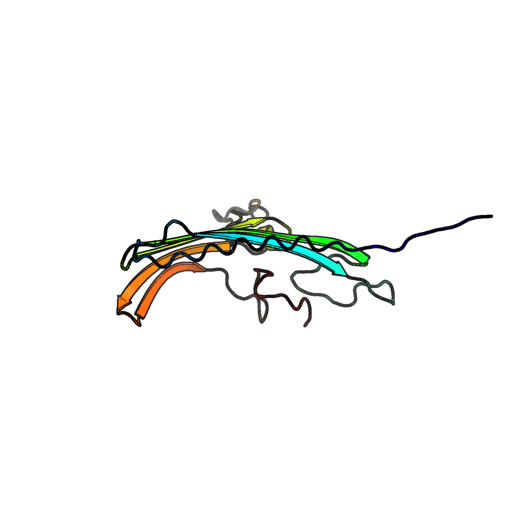 O 1
ATOM 966 N N . LEU A 1 122 ? -17.902 9.792 11.407 1.00 95.06 122 LEU A N 1
ATOM 967 C CA . LEU A 1 122 ? -16.584 10.250 11.838 1.00 95.06 122 LEU A CA 1
ATOM 968 C C . LEU A 1 122 ? -15.748 9.063 12.305 1.00 95.06 122 LEU A C 1
ATOM 970 O O . LEU A 1 122 ? -16.046 8.462 13.339 1.00 95.06 122 LEU A O 1
ATOM 974 N N . ASN A 1 123 ? -14.676 8.785 11.568 1.00 94.88 123 ASN A N 1
ATOM 975 C CA . ASN A 1 123 ? -13.689 7.765 11.893 1.00 94.88 123 ASN A CA 1
ATOM 976 C C . ASN A 1 123 ? -12.345 8.424 12.225 1.00 94.88 123 ASN A C 1
ATOM 978 O O . ASN A 1 123 ? -11.915 9.349 11.537 1.00 94.88 123 ASN A O 1
ATOM 982 N N . LEU A 1 124 ? -11.704 7.945 13.287 1.00 96.06 124 LEU A N 1
ATOM 983 C CA . LEU A 1 124 ? -10.340 8.299 13.651 1.00 96.06 124 LEU A CA 1
ATOM 984 C C . LEU A 1 124 ? -9.405 7.167 13.224 1.00 96.06 124 LEU A C 1
ATOM 986 O O . LEU A 1 124 ? -9.532 6.056 13.736 1.00 96.06 124 LEU A O 1
ATOM 990 N N . THR A 1 125 ? -8.446 7.456 12.348 1.00 95.19 125 THR A N 1
ATOM 991 C CA . THR A 1 125 ? -7.410 6.507 11.922 1.00 95.19 125 THR A CA 1
ATOM 992 C C . THR A 1 125 ? -6.052 6.856 12.517 1.00 95.19 125 THR A C 1
ATOM 994 O O . THR A 1 125 ? -5.695 8.030 12.604 1.00 95.19 125 THR A O 1
ATOM 997 N N . ALA A 1 126 ? -5.270 5.843 12.882 1.00 95.12 126 ALA A N 1
ATOM 998 C CA . ALA A 1 126 ? -3.899 6.009 13.352 1.00 95.12 126 ALA A CA 1
ATOM 999 C C . ALA A 1 126 ? -3.002 4.888 12.818 1.00 95.12 126 ALA A C 1
ATOM 1001 O O . ALA A 1 126 ? -3.363 3.711 12.878 1.00 95.12 126 ALA A O 1
ATOM 1002 N N . GLY A 1 127 ? -1.826 5.260 12.318 1.00 91.81 127 GLY A N 1
ATOM 1003 C CA . GLY A 1 127 ? -0.837 4.337 11.770 1.00 91.81 127 GLY A CA 1
ATOM 1004 C C . GLY A 1 127 ? -0.226 4.857 10.475 1.00 91.81 127 GLY A C 1
ATOM 1005 O O . GLY A 1 127 ? -0.258 6.054 10.193 1.00 91.81 127 GLY A O 1
ATOM 1006 N N . PHE A 1 128 ? 0.331 3.937 9.699 1.00 89.06 128 PHE A N 1
ATOM 1007 C CA . PHE A 1 128 ? 0.913 4.209 8.397 1.00 89.06 128 PHE A CA 1
ATOM 1008 C C . PHE A 1 128 ? -0.122 3.995 7.291 1.00 89.06 128 PHE A C 1
ATOM 1010 O O . PHE A 1 128 ? -0.713 2.921 7.166 1.00 89.06 128 PHE A O 1
ATOM 1017 N N . MET A 1 129 ? -0.315 5.019 6.471 1.00 86.94 129 MET A N 1
ATOM 1018 C CA . MET A 1 129 ? -1.133 4.974 5.265 1.00 86.94 129 MET A CA 1
ATOM 1019 C C . MET A 1 129 ? -0.227 5.396 4.116 1.00 86.94 129 MET A C 1
ATOM 1021 O O . MET A 1 129 ? 0.372 6.470 4.189 1.00 86.94 129 MET A O 1
ATOM 1025 N N . GLY A 1 130 ? -0.100 4.559 3.089 1.00 74.81 130 GLY A N 1
ATOM 1026 C CA . GLY A 1 130 ? 0.717 4.877 1.924 1.00 74.81 130 GLY A CA 1
ATOM 102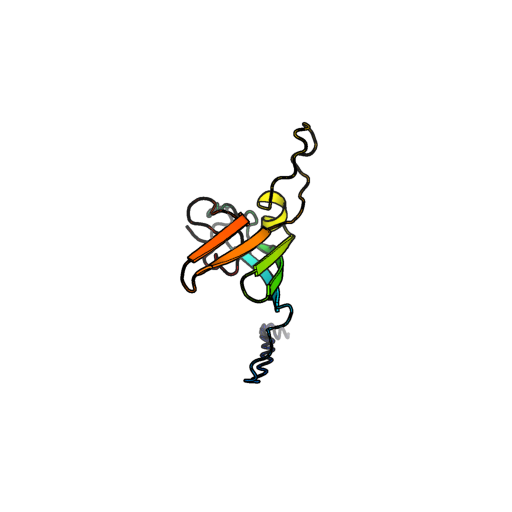7 C C . GLY A 1 130 ? 0.276 6.211 1.326 1.00 74.81 130 GLY A C 1
ATOM 1028 O O . GLY A 1 130 ? -0.890 6.383 0.969 1.00 74.81 130 GLY A O 1
ATOM 1029 N N . THR A 1 131 ? 1.190 7.175 1.257 1.00 64.69 131 THR A N 1
ATOM 1030 C CA . THR A 1 131 ? 0.893 8.504 0.721 1.00 64.69 131 THR A CA 1
ATOM 1031 C C . THR A 1 131 ? 1.069 8.532 -0.790 1.00 64.69 131 THR A C 1
ATOM 1033 O O . THR A 1 131 ? 1.749 7.694 -1.383 1.00 64.69 131 THR A O 1
ATOM 1036 N N . PHE A 1 132 ? 0.465 9.532 -1.422 1.00 57.50 132 PHE A N 1
ATOM 1037 C CA . PHE A 1 132 ? 0.716 9.833 -2.824 1.00 57.50 132 PHE A CA 1
ATOM 1038 C C . PHE A 1 132 ? 2.181 10.239 -3.027 1.00 57.50 132 PHE A C 1
ATOM 1040 O O . PHE A 1 132 ? 2.762 10.938 -2.192 1.00 57.50 132 PHE A O 1
ATOM 1047 N N . VAL A 1 133 ? 2.756 9.848 -4.162 1.00 57.75 133 VAL A N 1
ATOM 1048 C CA . VAL A 1 133 ? 3.982 10.448 -4.699 1.00 57.75 133 VAL A CA 1
ATOM 1049 C C . VAL A 1 133 ? 3.535 11.371 -5.834 1.00 57.75 133 VAL A C 1
ATOM 1051 O O . VAL A 1 133 ? 3.310 10.934 -6.958 1.00 57.75 133 VAL A O 1
ATOM 1054 N N . GLY A 1 134 ? 3.296 12.649 -5.530 1.00 58.00 134 GLY A N 1
ATOM 1055 C CA . GLY A 1 134 ? 2.668 13.571 -6.487 1.00 58.00 134 GLY A CA 1
ATOM 1056 C C . GLY A 1 134 ? 1.202 13.205 -6.771 1.00 58.00 134 GLY A C 1
ATOM 1057 O O . GLY A 1 134 ? 0.405 13.137 -5.840 1.00 58.00 134 GLY A O 1
ATOM 1058 N N . PHE A 1 135 ? 0.843 12.982 -8.044 1.00 49.09 135 PHE A N 1
ATOM 1059 C CA . PHE A 1 135 ? -0.492 12.500 -8.457 1.00 49.09 135 PHE A CA 1
ATOM 1060 C C . PHE A 1 135 ? -0.622 10.970 -8.437 1.00 49.09 135 PHE A C 1
ATOM 1062 O O . PHE A 1 135 ? -1.713 10.439 -8.641 1.00 49.09 135 PHE A O 1
ATOM 1069 N N . GLU A 1 136 ? 0.476 10.253 -8.208 1.00 55.91 136 GLU A N 1
ATOM 1070 C CA . GLU A 1 136 ? 0.532 8.810 -8.372 1.00 55.91 136 GLU A CA 1
ATOM 1071 C C . GLU A 1 136 ? 0.378 8.088 -7.025 1.00 55.91 136 GLU A C 1
ATOM 1073 O O . GLU A 1 136 ? 0.946 8.476 -5.999 1.00 55.91 136 GLU A O 1
ATOM 1078 N N . VAL A 1 137 ? -0.395 7.001 -7.035 1.00 67.06 137 VAL A N 1
ATOM 1079 C CA . VAL A 1 137 ? -0.540 6.085 -5.897 1.00 67.06 137 VAL A CA 1
ATOM 1080 C C . VAL A 1 137 ? 0.383 4.892 -6.109 1.00 67.06 137 VAL A C 1
ATOM 1082 O O . VAL A 1 137 ? 0.543 4.412 -7.232 1.00 67.06 137 VAL A O 1
ATOM 1085 N N . ILE A 1 138 ? 0.994 4.402 -5.030 1.00 66.62 138 ILE A N 1
ATOM 1086 C CA . ILE A 1 138 ? 1.894 3.244 -5.086 1.00 66.62 138 ILE A CA 1
ATOM 1087 C C . ILE A 1 138 ? 1.129 1.993 -5.515 1.00 66.62 138 ILE A C 1
ATOM 1089 O O . ILE A 1 138 ? 1.596 1.296 -6.410 1.00 66.62 138 ILE A O 1
ATOM 1093 N N . SER A 1 139 ? -0.058 1.763 -4.944 1.00 67.56 139 SER A N 1
ATOM 1094 C CA . SER A 1 139 ? -0.919 0.649 -5.335 1.00 67.56 139 SER A CA 1
ATOM 1095 C C . SER A 1 139 ? -1.376 0.793 -6.798 1.00 67.56 139 SER A C 1
ATOM 1097 O O . SER A 1 139 ? -1.979 1.810 -7.161 1.00 67.56 139 SER A O 1
ATOM 1099 N N . PRO A 1 140 ? -1.152 -0.233 -7.633 1.00 61.62 140 PRO A N 1
ATOM 1100 C CA . PRO A 1 140 ? -1.463 -0.216 -9.059 1.00 61.62 140 PRO A CA 1
ATOM 1101 C C . PRO A 1 140 ? -2.976 -0.258 -9.288 1.00 61.62 140 PRO A C 1
ATOM 1103 O O . PRO A 1 140 ? -3.480 0.321 -10.245 1.00 61.62 140 PRO A O 1
ATOM 1106 N N . THR A 1 141 ? -3.724 -0.832 -8.339 1.00 66.69 141 THR A N 1
ATOM 1107 C CA . THR A 1 141 ? -5.195 -0.847 -8.335 1.00 66.69 141 THR A CA 1
ATOM 1108 C C . THR A 1 141 ? -5.797 0.562 -8.288 1.00 66.69 141 THR A C 1
ATOM 1110 O O . THR A 1 141 ? -6.939 0.763 -8.686 1.00 66.69 141 THR A O 1
ATOM 1113 N N . TYR A 1 142 ? -5.046 1.554 -7.810 1.00 67.81 142 TYR A N 1
ATOM 1114 C CA . TYR A 1 142 ? -5.467 2.958 -7.801 1.00 67.81 142 TYR A CA 1
ATOM 1115 C C . TYR A 1 142 ? -4.640 3.826 -8.760 1.00 67.81 142 TYR A C 1
ATOM 1117 O O . TYR A 1 142 ? -4.875 5.027 -8.854 1.00 67.81 142 TYR A O 1
ATOM 1125 N N . ASN A 1 143 ? -3.700 3.219 -9.490 1.00 67.69 143 ASN A N 1
ATOM 1126 C CA . ASN A 1 143 ? -2.794 3.874 -10.426 1.00 67.69 143 ASN A CA 1
ATOM 1127 C C . ASN A 1 143 ? -2.659 3.045 -11.717 1.00 67.69 143 ASN A C 1
ATOM 1129 O O . ASN A 1 143 ? -1.572 2.622 -12.104 1.00 67.69 143 ASN A O 1
ATOM 1133 N N . PHE A 1 144 ? -3.799 2.777 -12.364 1.00 63.41 144 PHE A N 1
ATOM 1134 C CA . PHE A 1 144 ? -3.856 2.002 -13.610 1.00 63.41 144 PHE A CA 1
ATOM 1135 C C . PHE A 1 144 ? -3.241 2.736 -14.805 1.00 63.41 144 PHE A C 1
ATOM 1137 O O . PHE A 1 144 ? -2.799 2.108 -15.767 1.00 63.41 144 PHE A O 1
ATOM 1144 N N . HIS A 1 145 ? -3.245 4.068 -14.771 1.00 60.12 145 HIS A N 1
ATOM 1145 C CA . HIS A 1 145 ? -2.673 4.888 -15.825 1.00 60.12 145 HIS A CA 1
ATOM 1146 C C . HIS A 1 145 ? -1.216 5.172 -15.483 1.00 60.12 145 HIS A C 1
ATOM 1148 O O . HIS A 1 145 ? -0.895 6.123 -14.784 1.00 60.12 145 HIS A O 1
ATOM 1154 N N . TYR A 1 146 ? -0.342 4.325 -16.018 1.00 55.62 146 TYR A N 1
ATOM 1155 C CA . TYR A 1 146 ? 1.120 4.421 -15.996 1.00 55.62 146 TYR A CA 1
ATOM 1156 C C . TYR A 1 146 ? 1.692 5.625 -16.767 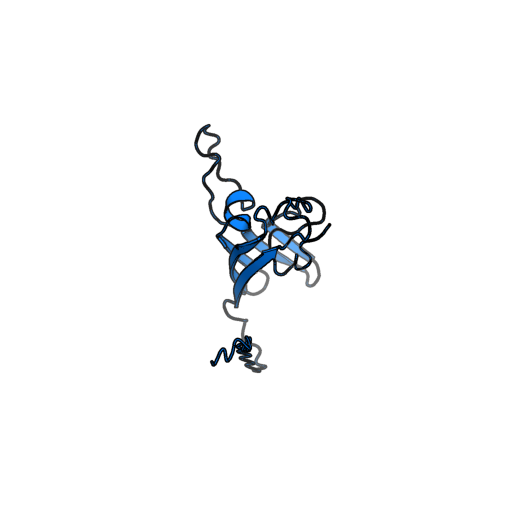1.00 55.62 146 TYR A C 1
ATOM 1158 O O . TYR A 1 146 ? 2.767 5.548 -17.358 1.00 55.62 146 TYR A O 1
ATOM 1166 N N . SER A 1 147 ? 0.944 6.716 -16.827 1.00 43.56 147 SER A N 1
ATOM 1167 C CA . SER A 1 147 ? 1.171 7.840 -17.717 1.00 43.56 147 SER A CA 1
ATOM 1168 C C . SER A 1 147 ? 0.835 9.132 -16.988 1.00 43.56 147 SER A C 1
ATOM 1170 O O . SER A 1 147 ? -0.340 9.425 -16.753 1.00 43.56 147 SER A O 1
ATOM 1172 N N . THR A 1 148 ? 1.870 9.907 -16.684 1.00 42.50 148 THR A N 1
ATOM 1173 C CA . THR A 1 148 ? 1.817 11.361 -16.869 1.00 42.50 148 THR A CA 1
ATOM 1174 C C . THR A 1 148 ? 2.050 11.690 -18.332 1.00 42.50 148 THR A C 1
ATOM 1176 O O . THR A 1 148 ? 2.976 11.067 -18.905 1.00 42.50 148 THR A O 1
#

Foldseek 3Di:
DDDDDDDDDPDDDDPDPDDDDDDPDFDDKDKDKDWDKDAAEDPVQDDDDDDPQCPDYRDIATRKIKIKIKGDDPFKIWIWMFIDHPLQQQQAPADPPPDDPCRRGGPRTQDTWMWGPPDPPDIDIDDDHRDDPVPAGSDCVVVVPSHD

Radius of gyration: 20.33 Å; Cα contacts (8 Å, |Δi|>4): 237; chains: 1; bounding box: 51×38×64 Å

Solvent-accessible surface area (backbone atoms only — not comparable to full-atom values): 9419 Å² total; per-residue (Å²): 136,90,80,81,85,86,82,86,78,83,80,80,85,78,84,79,85,81,81,88,75,95,63,102,58,82,62,64,79,46,75,49,68,50,78,39,70,51,71,41,77,47,98,83,76,52,96,76,74,86,52,101,68,51,85,69,69,71,42,83,44,66,33,32,40,38,44,33,43,35,39,58,57,93,51,39,33,42,39,42,25,37,22,40,45,67,44,18,45,80,64,23,51,80,45,72,97,76,56,94,82,47,77,82,50,52,72,24,34,41,29,44,32,39,36,37,47,81,46,102,88,42,71,52,73,55,71,48,68,68,64,65,64,82,95,42,45,78,54,52,93,75,33,78,68,89,64,132

Mean predicted aligned error: 12.59 Å